Protein AF-A0AAN9YVM0-F1 (afdb_monomer_lite)

Organism: NCBI:txid2509291

Structure (mmCIF, N/CA/C/O backbone):
data_AF-A0AAN9YVM0-F1
#
_entry.id   AF-A0AAN9YVM0-F1
#
loop_
_atom_site.group_PDB
_atom_site.id
_atom_site.type_symbol
_atom_site.label_atom_id
_atom_site.label_alt_id
_atom_site.label_comp_id
_atom_site.label_asym_id
_atom_site.label_entity_id
_atom_site.label_seq_id
_atom_site.pdbx_PDB_ins_code
_atom_site.Cartn_x
_atom_site.Cartn_y
_atom_site.Cartn_z
_atom_site.occupancy
_atom_site.B_iso_or_equiv
_atom_site.auth_seq_id
_atom_site.auth_comp_id
_atom_site.auth_asym_id
_atom_site.auth_atom_id
_atom_site.pdbx_PDB_model_num
ATOM 1 N N . MET A 1 1 ? 22.898 -47.853 -49.678 1.00 36.72 1 MET A N 1
ATOM 2 C CA . MET A 1 1 ? 24.335 -47.600 -49.460 1.00 36.72 1 MET A CA 1
ATOM 3 C C . MET A 1 1 ? 24.534 -46.088 -49.463 1.00 36.72 1 MET A C 1
ATOM 5 O O . MET A 1 1 ? 24.379 -45.533 -50.532 1.00 36.72 1 MET A O 1
ATOM 9 N N . MET A 1 2 ? 24.777 -45.484 -48.281 1.00 37.97 2 MET A N 1
ATOM 10 C CA . MET A 1 2 ? 25.381 -44.149 -48.024 1.00 37.97 2 MET A CA 1
ATOM 11 C C . MET A 1 2 ? 24.765 -42.920 -48.726 1.00 37.97 2 MET A C 1
ATOM 13 O O . MET A 1 2 ? 24.431 -42.949 -49.891 1.00 37.97 2 MET A O 1
ATOM 17 N N . SER A 1 3 ? 24.670 -41.719 -48.183 1.00 41.72 3 SER A N 1
ATOM 18 C CA . SER A 1 3 ? 24.894 -41.049 -46.903 1.00 41.72 3 SER A CA 1
ATOM 19 C C . SER A 1 3 ? 24.509 -39.594 -47.222 1.00 41.72 3 SER A C 1
ATOM 21 O O . SER A 1 3 ? 24.725 -39.173 -48.356 1.00 41.72 3 SER A O 1
ATOM 23 N N . LEU A 1 4 ? 23.977 -38.827 -46.268 1.00 52.69 4 LEU A N 1
ATOM 24 C CA . LEU A 1 4 ? 24.430 -37.456 -45.961 1.00 52.69 4 LEU A CA 1
ATOM 25 C C . LEU A 1 4 ? 23.426 -36.778 -45.028 1.00 52.69 4 LEU A C 1
ATOM 27 O O . LEU A 1 4 ? 22.602 -35.947 -45.402 1.00 52.69 4 LEU A O 1
ATOM 31 N N . ILE A 1 5 ? 23.567 -37.139 -43.757 1.00 51.41 5 ILE A N 1
ATOM 32 C CA . ILE A 1 5 ? 23.136 -36.337 -42.620 1.00 51.41 5 ILE A CA 1
ATOM 33 C C . ILE A 1 5 ? 23.956 -35.041 -42.676 1.00 51.41 5 ILE A C 1
ATOM 35 O O . ILE A 1 5 ? 25.161 -35.050 -42.419 1.00 51.41 5 ILE A O 1
ATOM 39 N N . LYS A 1 6 ? 23.325 -33.919 -43.033 1.00 48.19 6 LYS A N 1
ATOM 40 C CA . LYS A 1 6 ? 23.926 -32.589 -42.869 1.00 48.19 6 LYS A CA 1
ATOM 41 C C . LYS A 1 6 ? 23.946 -32.250 -41.379 1.00 48.19 6 LYS A C 1
ATOM 43 O O . LYS A 1 6 ? 23.004 -31.680 -40.839 1.00 48.19 6 LYS A O 1
ATOM 48 N N . THR A 1 7 ? 25.032 -32.611 -40.707 1.00 50.06 7 THR A N 1
ATOM 49 C CA . THR A 1 7 ? 25.370 -32.099 -39.379 1.00 50.06 7 THR A CA 1
ATOM 50 C C . THR A 1 7 ? 25.733 -30.618 -39.499 1.00 50.06 7 THR A C 1
ATOM 52 O O . THR A 1 7 ? 26.830 -30.248 -39.914 1.00 50.06 7 THR A O 1
ATOM 55 N N . CYS A 1 8 ? 24.791 -29.743 -39.143 1.00 44.59 8 CYS A N 1
ATOM 56 C CA . CYS A 1 8 ? 25.063 -28.321 -38.983 1.00 44.59 8 CYS A CA 1
ATOM 57 C C . CYS A 1 8 ? 25.894 -28.133 -37.704 1.00 44.59 8 CYS A C 1
ATOM 59 O O . CYS A 1 8 ? 25.405 -28.244 -36.580 1.00 44.59 8 CYS A O 1
ATOM 61 N N . LYS A 1 9 ? 27.198 -27.935 -37.885 1.00 52.88 9 LYS A N 1
ATOM 62 C CA . LYS A 1 9 ? 28.197 -27.770 -36.829 1.00 52.88 9 LYS A CA 1
ATOM 63 C C . LYS A 1 9 ? 28.058 -26.374 -36.210 1.00 52.88 9 LYS A C 1
ATOM 65 O O . LYS A 1 9 ? 28.784 -25.457 -36.583 1.00 52.88 9 LYS A O 1
ATOM 70 N N . ASN A 1 10 ? 27.141 -26.218 -35.255 1.00 51.41 10 ASN A N 1
ATOM 71 C CA . ASN A 1 10 ? 27.064 -25.038 -34.389 1.00 51.41 10 ASN A CA 1
ATOM 72 C C . ASN A 1 10 ? 28.287 -25.009 -33.462 1.00 51.41 10 ASN A C 1
ATOM 74 O O . ASN A 1 10 ? 28.287 -25.546 -32.356 1.00 51.41 10 ASN A O 1
ATOM 78 N N . ARG A 1 11 ? 29.377 -24.408 -33.941 1.00 50.56 11 ARG A N 1
ATOM 79 C CA . ARG A 1 11 ? 30.579 -24.161 -33.148 1.00 50.56 11 ARG A CA 1
ATOM 80 C C . ARG A 1 11 ? 30.423 -22.814 -32.440 1.00 50.56 11 ARG A C 1
ATOM 82 O O . ARG A 1 11 ? 30.867 -21.788 -32.947 1.00 50.56 11 ARG A O 1
ATOM 89 N N . VAL A 1 12 ? 29.818 -22.829 -31.254 1.00 49.62 12 VAL A N 1
ATOM 90 C CA . VAL A 1 12 ? 29.911 -21.712 -30.306 1.00 49.62 12 VAL A CA 1
ATOM 91 C C . VAL A 1 12 ? 31.344 -21.692 -29.776 1.00 49.62 12 VAL A C 1
ATOM 93 O O . VAL A 1 12 ? 31.700 -22.415 -28.851 1.00 49.62 12 VAL A O 1
ATOM 96 N N . ILE A 1 13 ? 32.208 -20.905 -30.416 1.00 51.72 13 ILE A N 1
ATOM 97 C CA . ILE A 1 13 ? 33.523 -20.581 -29.861 1.00 51.72 13 ILE A CA 1
ATOM 98 C C . ILE A 1 13 ? 33.275 -19.546 -28.762 1.00 51.72 13 ILE A C 1
ATOM 100 O O . ILE A 1 13 ? 33.225 -18.346 -29.034 1.00 51.72 13 ILE A O 1
ATOM 104 N N . MET A 1 14 ? 33.101 -20.008 -27.521 1.00 48.56 14 MET A N 1
ATOM 105 C CA . MET A 1 14 ? 33.240 -19.141 -26.353 1.00 48.56 14 MET A CA 1
ATOM 106 C C . MET A 1 14 ? 34.668 -18.587 -26.356 1.00 48.56 14 MET A C 1
ATOM 108 O O . MET A 1 14 ? 35.638 -19.319 -26.166 1.00 48.56 14 MET A O 1
ATOM 112 N N . LYS A 1 15 ? 34.812 -17.289 -26.633 1.00 51.97 15 LYS A N 1
ATOM 113 C CA . LYS A 1 15 ? 36.088 -16.591 -26.464 1.00 51.97 15 LYS A CA 1
ATOM 114 C C . LYS A 1 15 ? 36.307 -16.370 -24.960 1.00 51.97 15 LYS A C 1
ATOM 116 O O . LYS A 1 15 ? 35.382 -15.906 -24.295 1.00 51.97 15 LYS A O 1
ATOM 121 N N . PRO A 1 16 ? 37.492 -16.685 -24.413 1.00 45.81 16 PRO A N 1
ATOM 122 C CA . PRO A 1 16 ? 37.743 -16.572 -22.982 1.00 45.81 16 PRO A CA 1
ATOM 123 C C . PRO A 1 16 ? 37.699 -15.108 -22.514 1.00 45.81 16 PRO A C 1
ATOM 125 O O . PRO A 1 16 ? 38.293 -14.217 -23.128 1.00 45.81 16 PRO A O 1
ATOM 128 N N . ILE A 1 17 ? 37.001 -14.899 -21.395 1.00 55.47 17 ILE A N 1
ATOM 129 C CA . ILE A 1 17 ? 36.680 -13.638 -20.697 1.00 55.47 17 ILE A CA 1
ATOM 130 C C . ILE A 1 17 ? 37.923 -13.042 -19.990 1.00 55.47 17 ILE A C 1
ATOM 132 O O . ILE A 1 17 ? 37.886 -12.646 -18.837 1.00 55.47 17 ILE A O 1
ATOM 136 N N . VAL A 1 18 ? 39.083 -12.994 -20.651 1.00 49.31 18 VAL A N 1
ATOM 137 C CA . VAL A 1 18 ? 40.337 -12.535 -20.000 1.00 49.31 18 VAL A CA 1
ATOM 138 C C . VAL A 1 18 ? 41.221 -11.635 -20.867 1.00 49.31 18 VAL A C 1
ATOM 140 O O . VAL A 1 18 ? 42.370 -11.366 -20.534 1.00 49.31 18 VAL A O 1
ATOM 143 N N . ARG A 1 19 ? 40.690 -11.087 -21.966 1.00 44.78 19 ARG A N 1
ATOM 144 C CA . ARG A 1 19 ? 41.396 -10.089 -22.800 1.00 44.78 19 ARG A CA 1
ATOM 145 C C . ARG A 1 19 ? 40.679 -8.739 -22.874 1.00 44.78 19 ARG A C 1
ATOM 147 O O . ARG A 1 19 ? 40.650 -8.112 -23.925 1.00 44.78 19 ARG A O 1
ATOM 154 N N . ILE A 1 20 ? 40.116 -8.282 -21.759 1.00 49.12 20 ILE A N 1
ATOM 155 C CA . ILE A 1 20 ? 39.569 -6.924 -21.624 1.00 49.12 20 ILE A CA 1
ATOM 156 C C . ILE A 1 20 ? 40.125 -6.330 -20.331 1.00 49.12 20 ILE A C 1
ATOM 158 O O . ILE A 1 20 ? 39.422 -6.252 -19.339 1.00 49.12 20 ILE A O 1
ATOM 162 N N . LEU A 1 21 ? 41.420 -6.004 -20.304 1.00 46.31 21 LEU A N 1
ATOM 163 C CA . LEU A 1 21 ? 42.017 -5.170 -19.244 1.00 46.31 21 LEU A CA 1
ATOM 164 C C . LEU A 1 21 ? 43.382 -4.588 -19.657 1.00 46.31 21 LEU A C 1
ATOM 166 O O . LEU A 1 21 ? 44.292 -4.433 -18.847 1.00 46.31 21 LEU A O 1
ATOM 170 N N . ARG A 1 22 ? 43.575 -4.285 -20.949 1.00 49.16 22 ARG A N 1
ATOM 171 C CA . ARG A 1 22 ? 44.795 -3.605 -21.414 1.00 49.16 22 ARG A CA 1
ATOM 172 C C . ARG A 1 22 ? 44.554 -2.877 -22.737 1.00 49.16 22 ARG A C 1
ATOM 174 O O . ARG A 1 22 ? 44.747 -3.483 -23.786 1.00 49.16 22 ARG A O 1
ATOM 181 N N . LYS A 1 23 ? 44.108 -1.616 -22.643 1.00 43.03 23 LYS A N 1
ATOM 182 C CA . LYS A 1 23 ? 43.991 -0.531 -23.657 1.00 43.03 23 LYS A CA 1
ATOM 183 C C . LYS A 1 23 ? 42.681 0.217 -23.354 1.00 43.03 23 LYS A C 1
ATOM 185 O O . LYS A 1 23 ? 41.637 -0.408 -23.391 1.00 43.03 23 LYS A O 1
ATOM 190 N N . GLU A 1 24 ? 42.617 1.493 -23.004 1.00 48.94 24 GLU A N 1
ATOM 191 C CA . GLU A 1 24 ? 43.584 2.580 -23.063 1.00 48.94 24 GLU A CA 1
ATOM 192 C C . GLU A 1 24 ? 43.346 3.531 -21.880 1.00 48.94 24 GLU A C 1
ATOM 194 O O . GLU A 1 24 ? 42.307 4.177 -21.808 1.00 48.94 24 GLU A O 1
ATOM 199 N N . PHE A 1 25 ? 44.326 3.670 -20.986 1.00 44.41 25 PHE A N 1
ATOM 200 C CA . PHE A 1 25 ? 44.511 4.924 -20.259 1.00 44.41 25 PHE A CA 1
ATOM 201 C C . PHE A 1 25 ? 45.607 5.673 -21.017 1.00 44.41 25 PHE A C 1
ATOM 203 O O . PHE A 1 25 ? 46.791 5.595 -20.702 1.00 44.41 25 PHE A O 1
ATOM 210 N N . ARG A 1 26 ? 45.221 6.266 -22.150 1.00 43.97 26 ARG A N 1
ATOM 211 C CA . ARG A 1 26 ? 46.084 7.178 -22.896 1.00 43.97 26 ARG A CA 1
ATOM 212 C C . ARG A 1 26 ? 45.919 8.540 -22.240 1.00 43.97 26 ARG A C 1
ATOM 214 O O . ARG A 1 26 ? 44.979 9.268 -22.554 1.00 43.97 26 ARG A O 1
ATOM 221 N N . GLU A 1 27 ? 46.804 8.853 -21.300 1.00 47.66 27 GLU A N 1
ATOM 222 C CA . GLU A 1 27 ? 46.960 10.219 -20.811 1.00 47.66 27 GLU A CA 1
ATOM 223 C C . GLU A 1 27 ? 47.260 11.120 -22.011 1.00 47.66 27 GLU A C 1
ATOM 225 O O . GLU A 1 27 ? 48.299 11.014 -22.667 1.00 47.66 27 GLU A O 1
ATOM 230 N N . HIS A 1 28 ? 46.314 11.999 -22.334 1.00 45.56 28 HIS A N 1
ATOM 231 C CA . HIS A 1 28 ? 46.599 13.141 -23.183 1.00 45.56 28 HIS A CA 1
ATOM 232 C C . HIS A 1 28 ? 47.471 14.091 -22.359 1.00 45.56 28 HIS A C 1
ATOM 234 O O . HIS A 1 28 ? 46.967 14.961 -21.655 1.00 45.56 28 HIS A O 1
ATOM 240 N N . SER A 1 29 ? 48.787 13.904 -22.452 1.00 45.06 29 SER A N 1
ATOM 241 C CA . SER A 1 29 ? 49.761 14.945 -22.138 1.00 45.06 29 SER A CA 1
ATOM 242 C C . SER A 1 29 ? 49.505 16.119 -23.087 1.00 45.06 29 SER A C 1
ATOM 244 O O . SER A 1 29 ? 49.927 16.133 -24.245 1.00 45.06 29 SER A O 1
ATOM 246 N N . GLY A 1 30 ? 48.683 17.060 -22.629 1.00 40.22 30 GLY A N 1
ATOM 247 C CA . GLY A 1 30 ? 48.416 18.331 -23.282 1.00 40.22 30 GLY A CA 1
ATOM 248 C C . GLY A 1 30 ? 49.191 19.417 -22.556 1.00 40.22 30 GLY A C 1
ATOM 249 O O . GLY A 1 30 ? 48.799 19.805 -21.466 1.00 40.22 30 GLY A O 1
ATOM 250 N N . LYS A 1 31 ? 50.303 19.845 -23.165 1.00 38.59 31 LYS A N 1
ATOM 251 C CA . LYS A 1 31 ? 51.088 21.067 -22.905 1.00 38.59 31 LYS A CA 1
ATOM 252 C C . LYS A 1 31 ? 50.906 21.709 -21.522 1.00 38.59 31 LYS A C 1
ATOM 254 O O . LYS A 1 31 ? 49.996 22.501 -21.296 1.00 38.59 31 LYS A O 1
ATOM 259 N N . ALA A 1 32 ? 51.901 21.501 -20.664 1.00 51.22 32 ALA A N 1
ATOM 260 C CA . ALA A 1 32 ? 52.242 22.472 -19.637 1.00 51.22 32 ALA A CA 1
ATOM 261 C C . ALA A 1 32 ? 52.694 23.780 -20.312 1.00 51.22 32 ALA A C 1
ATOM 263 O O . ALA A 1 32 ? 53.832 23.873 -20.761 1.00 51.22 32 ALA A O 1
ATOM 264 N N . SER A 1 33 ? 51.814 24.780 -20.410 1.00 48.25 33 SER A N 1
ATOM 265 C CA . SER A 1 33 ? 52.232 26.185 -20.498 1.00 48.25 33 SER A CA 1
ATOM 266 C C . SER A 1 33 ? 51.065 27.156 -20.326 1.00 48.25 33 SER A C 1
ATOM 268 O O . SER A 1 33 ? 50.073 27.074 -21.047 1.00 48.25 33 SER A O 1
ATOM 270 N N . SER A 1 34 ? 51.311 28.149 -19.471 1.00 47.34 34 SER A N 1
ATOM 271 C CA . SER A 1 34 ? 50.556 29.371 -19.165 1.00 47.34 34 SER A CA 1
ATOM 272 C C . SER A 1 34 ? 49.578 29.283 -17.987 1.00 47.34 34 SER A C 1
ATOM 274 O O . SER A 1 34 ? 48.574 28.581 -18.011 1.00 47.34 34 SER A O 1
ATOM 276 N N . HIS A 1 35 ? 49.914 30.033 -16.930 1.00 53.41 35 HIS A N 1
ATOM 277 C CA . HIS A 1 35 ? 48.954 30.523 -15.945 1.00 53.41 35 HIS A CA 1
ATOM 278 C C . HIS A 1 35 ? 47.708 31.053 -16.676 1.00 53.41 35 HIS A C 1
ATOM 280 O O . HIS A 1 35 ? 47.877 31.776 -17.664 1.00 53.41 35 HIS A O 1
ATOM 286 N N . PRO A 1 36 ? 46.483 30.747 -16.213 1.00 59.31 36 PRO A N 1
ATOM 287 C CA . PRO A 1 36 ? 45.296 31.359 -16.787 1.00 59.31 36 PRO A CA 1
ATOM 288 C C . PRO A 1 36 ? 45.426 32.876 -16.629 1.00 59.31 36 PRO A C 1
ATOM 290 O O . PRO A 1 36 ? 45.629 33.374 -15.521 1.00 59.31 36 PRO A O 1
ATOM 293 N N . ARG A 1 37 ? 45.348 33.622 -17.735 1.00 61.66 37 ARG A N 1
ATOM 294 C CA . ARG A 1 37 ? 45.139 35.067 -17.656 1.00 61.66 37 ARG A CA 1
ATOM 295 C C . ARG A 1 37 ? 43.761 35.266 -17.032 1.00 61.66 37 ARG A C 1
ATOM 297 O O . ARG A 1 37 ? 42.757 34.994 -17.675 1.00 61.66 37 ARG A O 1
ATOM 304 N N . ILE A 1 38 ? 43.741 35.680 -15.765 1.00 67.75 38 ILE A N 1
ATOM 305 C CA . ILE A 1 38 ? 42.536 35.854 -14.930 1.00 67.75 38 ILE A CA 1
ATOM 306 C C . ILE A 1 38 ? 41.575 36.904 -15.535 1.00 67.75 38 ILE A C 1
ATOM 308 O O . ILE A 1 38 ? 40.416 36.982 -15.148 1.00 67.75 38 ILE A O 1
ATOM 312 N N . GLU A 1 39 ? 42.035 37.684 -16.517 1.00 73.06 39 GLU A N 1
ATOM 313 C CA . GLU A 1 39 ? 41.286 38.795 -17.111 1.00 73.06 39 GLU A CA 1
ATOM 314 C C . GLU A 1 39 ? 40.350 38.412 -18.269 1.00 73.06 39 GLU A C 1
ATOM 316 O O . GLU A 1 39 ? 39.541 39.237 -18.686 1.00 73.06 39 GLU A O 1
ATOM 321 N N . GLU A 1 40 ? 40.396 37.174 -18.771 1.00 77.94 40 GLU A N 1
ATOM 322 C CA . GLU A 1 40 ? 39.470 36.710 -19.813 1.00 77.94 40 GLU A CA 1
ATOM 323 C C . GLU A 1 40 ? 38.485 35.663 -19.264 1.00 77.94 40 GLU A C 1
ATOM 325 O O . GLU A 1 40 ? 38.883 34.763 -18.516 1.00 77.94 40 GLU A O 1
ATOM 330 N N . PRO A 1 41 ? 37.190 35.731 -19.633 1.00 81.69 41 PRO A N 1
ATOM 331 C CA . PRO A 1 41 ? 36.208 34.748 -19.197 1.00 81.69 41 PRO A CA 1
ATOM 332 C C . PRO A 1 41 ? 36.572 33.350 -19.710 1.00 81.69 41 PRO A C 1
ATOM 334 O O . PRO A 1 41 ? 36.845 33.140 -20.894 1.00 81.69 41 PRO A O 1
ATOM 337 N N . ILE A 1 42 ? 36.541 32.375 -18.800 1.00 73.56 42 ILE A N 1
ATOM 338 C CA . ILE A 1 42 ? 36.860 30.976 -19.090 1.00 73.56 42 ILE A CA 1
ATOM 339 C C . ILE A 1 42 ? 35.885 30.440 -20.151 1.00 73.56 42 ILE A C 1
ATOM 341 O O . ILE A 1 42 ? 34.666 30.451 -19.972 1.00 73.56 42 ILE A O 1
ATOM 345 N N . LYS A 1 43 ? 36.421 29.943 -21.271 1.00 75.44 43 LYS A N 1
ATOM 346 C CA . LYS A 1 43 ? 35.630 29.387 -22.377 1.00 75.44 43 LYS A CA 1
ATOM 347 C C . LYS A 1 43 ? 35.226 27.941 -22.079 1.00 75.44 43 LYS A C 1
ATOM 349 O O . LYS A 1 43 ? 35.962 27.000 -22.357 1.00 75.44 43 LYS A O 1
ATOM 354 N N . PHE A 1 44 ? 34.026 27.746 -21.536 1.00 72.19 44 PHE A N 1
ATOM 355 C CA . PHE A 1 44 ? 33.506 26.413 -21.182 1.00 72.19 44 PHE A CA 1
ATOM 356 C C . PHE A 1 44 ? 32.984 25.588 -22.380 1.00 72.19 44 PHE A C 1
ATOM 358 O O . PHE A 1 44 ? 32.830 24.367 -22.275 1.00 72.19 44 PHE A O 1
ATOM 365 N N . ALA A 1 45 ? 32.745 26.229 -23.531 1.00 74.19 45 ALA A N 1
ATOM 366 C CA . ALA A 1 45 ? 32.183 25.602 -24.734 1.00 74.19 45 ALA A CA 1
ATOM 367 C C . ALA A 1 45 ? 33.179 24.725 -25.521 1.00 74.19 45 ALA A C 1
ATOM 369 O O . ALA A 1 45 ? 32.768 23.927 -26.356 1.00 74.19 45 ALA A O 1
ATOM 370 N N . GLU A 1 46 ? 34.481 24.837 -25.253 1.00 80.69 46 GLU A N 1
ATOM 371 C CA . GLU A 1 46 ? 35.520 24.078 -25.971 1.00 80.69 46 GLU A CA 1
ATOM 372 C C . GLU A 1 46 ? 35.771 22.685 -25.366 1.00 80.69 46 GLU A C 1
ATOM 374 O O . GLU A 1 46 ? 36.521 21.873 -25.911 1.00 80.69 46 GLU A O 1
ATOM 379 N N . SER A 1 47 ? 35.145 22.376 -24.227 1.00 83.12 47 SER A N 1
ATOM 380 C CA . SER A 1 47 ? 35.313 21.080 -23.574 1.00 83.12 47 SER A CA 1
ATOM 381 C C . SER A 1 47 ? 34.650 19.954 -24.376 1.00 83.12 47 SER A C 1
ATOM 383 O O . SER A 1 47 ? 33.558 20.112 -24.922 1.00 83.12 47 SER A O 1
ATOM 385 N N . ARG A 1 48 ? 35.250 18.751 -24.375 1.00 76.38 48 ARG A N 1
ATOM 386 C CA . ARG A 1 48 ? 34.627 17.554 -24.986 1.00 76.38 48 ARG A CA 1
ATOM 387 C C . ARG A 1 48 ? 33.265 17.208 -24.369 1.00 76.38 48 ARG A C 1
ATOM 389 O O . ARG A 1 48 ? 32.466 16.518 -24.995 1.00 76.38 48 ARG A O 1
ATOM 396 N N . ALA A 1 49 ? 33.004 17.684 -23.151 1.00 75.50 49 ALA A N 1
ATOM 397 C CA . ALA A 1 49 ? 31.718 17.550 -22.482 1.00 75.50 49 ALA A CA 1
ATOM 398 C C . ALA A 1 49 ? 30.615 18.383 -23.160 1.00 75.50 49 ALA A C 1
ATOM 400 O O . ALA A 1 49 ? 29.458 17.975 -23.134 1.00 75.50 49 ALA A O 1
ATOM 401 N N . SER A 1 50 ? 30.956 19.493 -23.829 1.00 78.38 50 SER A N 1
ATOM 402 C CA . SER A 1 50 ? 29.990 20.326 -24.560 1.00 78.38 50 SER A CA 1
ATOM 403 C C . SER A 1 50 ? 29.342 19.586 -25.740 1.00 78.38 50 SER A C 1
ATOM 405 O O . SER A 1 50 ? 28.175 19.811 -26.051 1.00 78.38 50 SER A O 1
ATOM 407 N N . THR A 1 51 ? 30.048 18.634 -26.358 1.00 80.75 51 THR A N 1
ATOM 408 C CA . THR A 1 51 ? 29.509 17.801 -27.449 1.00 80.75 51 THR A CA 1
ATOM 409 C C . THR A 1 51 ? 28.501 16.746 -26.960 1.00 80.75 51 THR A C 1
ATOM 411 O O . THR A 1 51 ? 27.785 16.145 -27.769 1.00 80.75 51 THR A O 1
ATOM 414 N N . TRP A 1 52 ? 28.409 16.497 -25.648 1.00 80.62 52 TRP A N 1
ATOM 415 C CA . TRP A 1 52 ? 27.501 15.496 -25.093 1.00 80.62 52 TRP A CA 1
ATOM 416 C C . TRP A 1 52 ? 26.049 15.988 -25.111 1.00 80.62 52 TRP A C 1
ATOM 418 O O . TRP A 1 52 ? 25.648 16.864 -24.346 1.00 80.62 52 TRP A O 1
ATOM 428 N N . LYS A 1 53 ? 25.220 15.398 -25.978 1.00 82.62 53 LYS A N 1
ATOM 429 C CA . LYS A 1 53 ? 23.788 15.723 -26.031 1.00 82.62 53 LYS A CA 1
ATOM 430 C C . LYS A 1 53 ? 23.091 15.222 -24.766 1.00 82.62 53 LYS A C 1
ATOM 432 O O . LYS A 1 53 ? 23.210 14.050 -24.417 1.00 82.62 53 LYS A O 1
ATOM 437 N N . ALA A 1 54 ? 22.245 16.062 -24.166 1.00 81.56 54 ALA A N 1
ATOM 438 C CA . ALA A 1 54 ? 21.441 15.715 -22.986 1.00 81.56 54 ALA A CA 1
ATOM 439 C C . ALA A 1 54 ? 20.610 14.422 -23.157 1.00 81.56 54 ALA A C 1
ATOM 441 O O . ALA A 1 54 ? 20.369 13.696 -22.192 1.00 81.56 54 ALA A O 1
ATOM 442 N N . LYS A 1 55 ? 20.222 14.094 -24.400 1.00 81.88 55 LYS A N 1
ATOM 443 C CA . LYS A 1 55 ? 19.545 12.838 -24.760 1.00 81.88 55 LYS A CA 1
ATOM 444 C C . LYS A 1 55 ? 20.326 11.599 -24.295 1.00 81.88 55 LYS A C 1
ATOM 446 O O . LYS A 1 55 ? 19.716 10.670 -23.774 1.00 81.88 55 LYS A O 1
ATOM 451 N N . TYR A 1 56 ? 21.652 11.597 -24.435 1.00 79.75 56 TYR A N 1
ATOM 452 C CA . TYR A 1 56 ? 22.490 10.440 -24.106 1.00 79.75 56 TYR A CA 1
ATOM 453 C C . TYR A 1 56 ? 22.629 10.209 -22.599 1.00 79.75 56 TYR A C 1
ATOM 455 O O . TYR A 1 56 ? 22.816 9.074 -22.178 1.00 79.75 56 TYR A O 1
ATOM 463 N N . THR A 1 57 ? 22.471 11.245 -21.771 1.00 79.38 57 THR A N 1
ATOM 464 C CA . THR A 1 57 ? 22.416 11.083 -20.307 1.00 79.38 57 THR A CA 1
ATOM 465 C C . THR A 1 57 ? 21.121 10.408 -19.868 1.00 79.38 57 THR A C 1
ATOM 467 O O . THR A 1 57 ? 21.131 9.581 -18.965 1.00 79.38 57 THR A O 1
ATOM 470 N N . ARG A 1 58 ? 19.995 10.759 -20.501 1.00 74.25 58 ARG A N 1
ATOM 471 C CA . ARG A 1 58 ? 18.669 10.255 -20.108 1.00 74.25 58 ARG A CA 1
ATOM 472 C C . ARG A 1 58 ? 18.383 8.846 -20.620 1.00 74.25 58 ARG A C 1
ATOM 474 O O . ARG A 1 58 ? 17.683 8.097 -19.957 1.00 74.25 58 ARG A O 1
ATOM 481 N N . ILE A 1 59 ? 18.863 8.528 -21.820 1.00 74.75 59 ILE A N 1
ATOM 482 C CA . ILE A 1 59 ? 18.484 7.316 -22.562 1.00 74.75 59 ILE A CA 1
ATOM 483 C C . ILE A 1 59 ? 19.674 6.340 -22.703 1.00 74.75 59 ILE A C 1
ATOM 485 O O . ILE A 1 59 ? 19.486 5.170 -23.021 1.00 74.75 59 ILE A O 1
ATOM 489 N N . GLY A 1 60 ? 20.900 6.792 -22.422 1.00 71.69 60 GLY A N 1
ATOM 490 C CA . GLY A 1 60 ? 22.127 6.056 -22.722 1.00 71.69 60 GLY A CA 1
ATOM 491 C C . GLY A 1 60 ? 22.612 6.284 -24.158 1.00 71.69 60 GLY A C 1
ATOM 492 O O . GLY A 1 60 ? 22.018 7.035 -24.939 1.00 71.69 60 GLY A O 1
ATOM 493 N N . THR A 1 61 ? 23.733 5.655 -24.513 1.00 65.25 61 THR A N 1
ATOM 494 C CA . THR A 1 61 ? 24.239 5.621 -25.894 1.00 65.25 61 THR A CA 1
ATOM 495 C C . THR A 1 61 ? 23.256 4.872 -26.795 1.00 65.25 61 THR A C 1
ATOM 497 O O . THR A 1 61 ? 22.509 4.025 -26.319 1.00 65.25 61 THR A O 1
ATOM 500 N N . GLU A 1 62 ? 23.251 5.131 -28.105 1.00 61.44 62 GLU A N 1
ATOM 501 C CA . GLU A 1 62 ? 22.291 4.495 -29.034 1.00 61.44 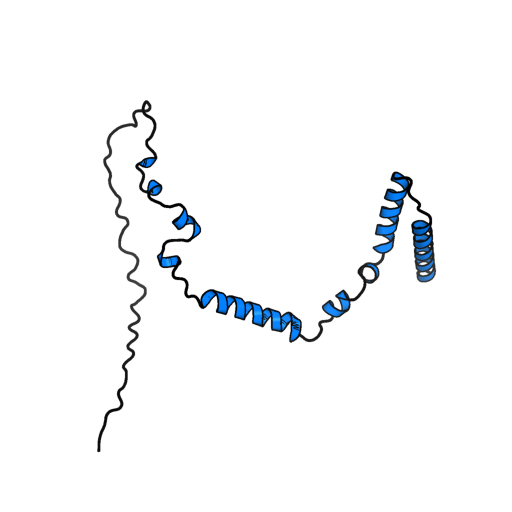62 GLU A CA 1
ATOM 502 C C . GLU A 1 62 ? 22.339 2.953 -29.024 1.00 61.44 62 GLU A C 1
ATOM 504 O O . GLU A 1 62 ? 21.348 2.299 -29.327 1.00 61.44 62 GLU A O 1
ATOM 509 N N . SER A 1 63 ? 23.445 2.362 -28.565 1.00 58.72 63 SER A N 1
ATOM 510 C CA . SER A 1 63 ? 23.566 0.924 -28.295 1.00 58.72 63 SER A CA 1
ATOM 511 C C . SER A 1 63 ? 22.675 0.409 -27.152 1.00 58.72 63 SER A C 1
ATOM 513 O O . SER A 1 63 ? 22.302 -0.760 -27.167 1.00 58.72 63 SER A O 1
ATOM 515 N N . VAL A 1 64 ? 22.309 1.257 -26.184 1.00 57.84 64 VAL A N 1
ATOM 516 C CA . VAL A 1 64 ? 21.387 0.951 -25.071 1.00 57.84 64 VAL A CA 1
ATOM 517 C C . VAL A 1 64 ? 19.922 1.134 -25.495 1.00 57.84 64 VAL A C 1
ATOM 519 O O . VAL A 1 64 ? 19.031 0.513 -24.924 1.00 57.84 64 VAL A O 1
ATOM 522 N N . VAL A 1 65 ? 19.663 1.909 -26.557 1.00 59.00 65 VAL A N 1
ATOM 523 C CA . VAL A 1 65 ? 18.321 2.070 -27.155 1.00 59.00 65 VAL A CA 1
ATOM 524 C C . VAL A 1 65 ? 17.860 0.802 -27.878 1.00 59.00 65 VAL A C 1
ATOM 526 O O . VAL A 1 65 ? 16.665 0.601 -28.070 1.00 59.00 65 VAL A O 1
ATOM 529 N N . SER A 1 66 ? 18.782 -0.098 -28.228 1.00 69.06 66 SER A N 1
ATOM 530 C CA . SER A 1 66 ? 18.471 -1.388 -28.850 1.00 69.06 66 SER A CA 1
ATOM 531 C C . SER A 1 66 ? 18.053 -2.455 -27.825 1.00 69.06 66 SER A C 1
ATOM 533 O O . SER A 1 66 ? 18.465 -3.614 -27.925 1.00 69.06 66 SER A O 1
ATOM 535 N N . ALA A 1 67 ? 17.249 -2.087 -26.826 1.00 72.56 67 ALA A N 1
ATOM 536 C CA . ALA A 1 67 ? 16.605 -3.081 -25.980 1.00 72.56 67 ALA A CA 1
ATOM 537 C C . ALA A 1 67 ? 15.656 -3.932 -26.849 1.00 72.56 67 ALA A C 1
ATOM 539 O O . ALA A 1 67 ? 14.875 -3.377 -27.629 1.00 72.56 67 ALA A O 1
ATOM 540 N N . PRO A 1 68 ? 15.717 -5.271 -26.772 1.00 82.25 68 PRO A N 1
ATOM 541 C CA . PRO A 1 68 ? 14.808 -6.114 -27.528 1.00 82.25 68 PRO A CA 1
ATOM 542 C C . PRO A 1 68 ? 13.358 -5.865 -27.100 1.00 82.25 68 PRO A C 1
ATOM 544 O O . PRO A 1 68 ? 13.042 -5.803 -25.914 1.00 82.25 68 PRO A O 1
ATOM 547 N N . TRP A 1 69 ? 12.454 -5.783 -28.076 1.00 84.56 69 TRP A N 1
ATOM 548 C CA . TRP A 1 69 ? 11.035 -5.464 -27.868 1.00 84.56 69 TRP A CA 1
ATOM 549 C C . TRP A 1 69 ? 10.295 -6.445 -26.938 1.00 84.56 69 TRP A C 1
ATOM 551 O O . TRP A 1 69 ? 9.291 -6.082 -26.330 1.00 84.56 69 TRP A O 1
ATOM 561 N N . TYR A 1 70 ? 10.806 -7.671 -26.774 1.00 87.88 70 TYR A N 1
ATOM 562 C CA . TYR A 1 70 ? 10.238 -8.674 -25.868 1.00 87.88 70 TYR A CA 1
ATOM 563 C C . TYR A 1 70 ? 10.602 -8.451 -24.393 1.00 87.88 70 TYR A C 1
ATOM 565 O O . TYR A 1 70 ? 9.975 -9.051 -23.524 1.00 87.88 70 TYR A O 1
ATOM 573 N N . GLN A 1 71 ? 11.585 -7.598 -24.080 1.00 87.88 71 GLN A N 1
ATOM 574 C CA . GLN A 1 71 ? 12.039 -7.382 -22.704 1.00 87.88 71 GLN A CA 1
ATOM 575 C C . GLN A 1 71 ? 10.903 -6.884 -21.800 1.00 87.88 71 GLN A C 1
ATOM 577 O O . GLN A 1 71 ? 10.712 -7.418 -20.711 1.00 87.88 71 GLN A O 1
ATOM 582 N N . GLY A 1 72 ? 10.119 -5.906 -22.266 1.00 91.88 72 GLY A N 1
ATOM 583 C CA . GLY A 1 72 ? 8.974 -5.393 -21.510 1.00 91.88 72 GLY A CA 1
ATOM 584 C C . GLY A 1 72 ? 7.889 -6.451 -21.321 1.00 91.88 72 GLY A C 1
ATOM 585 O O . GLY A 1 72 ? 7.407 -6.644 -20.213 1.00 91.88 72 GLY A O 1
ATOM 586 N N . ILE A 1 73 ? 7.574 -7.199 -22.380 1.00 94.25 73 ILE A N 1
ATOM 587 C CA . ILE A 1 73 ? 6.528 -8.230 -22.359 1.00 94.25 73 ILE A CA 1
ATOM 588 C C . ILE A 1 73 ? 6.880 -9.346 -21.373 1.00 94.25 73 ILE A C 1
ATOM 590 O O . ILE A 1 73 ? 6.023 -9.757 -20.601 1.00 94.25 73 ILE A O 1
ATOM 594 N N . VAL A 1 74 ? 8.132 -9.811 -21.350 1.00 95.44 74 VAL A N 1
ATOM 595 C CA . VAL A 1 74 ? 8.571 -10.880 -20.436 1.00 95.44 74 VAL A CA 1
ATOM 596 C C . VAL A 1 74 ? 8.503 -10.430 -18.975 1.00 95.44 74 VAL A C 1
ATOM 598 O O . VAL A 1 74 ? 8.057 -11.197 -18.125 1.00 95.44 74 VAL A O 1
ATOM 601 N N . VAL A 1 75 ? 8.900 -9.188 -18.680 1.00 95.06 75 VAL A N 1
ATOM 602 C CA . VAL A 1 75 ? 8.830 -8.631 -17.318 1.00 95.06 75 VAL A CA 1
ATOM 603 C C . VAL A 1 75 ? 7.381 -8.401 -16.890 1.00 95.06 75 VAL A C 1
ATOM 605 O O . VAL A 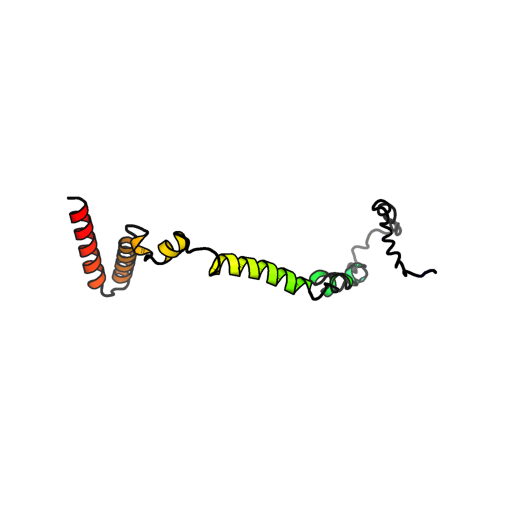1 75 ? 6.995 -8.767 -15.784 1.00 95.06 75 VAL A O 1
ATOM 608 N N . SER A 1 76 ? 6.549 -7.835 -17.763 1.00 96.12 76 SER A N 1
ATOM 609 C CA . SER A 1 76 ? 5.126 -7.652 -17.472 1.00 96.12 76 SER A CA 1
ATOM 610 C C . SER A 1 76 ? 4.410 -8.988 -17.299 1.00 96.12 76 SER A C 1
ATOM 612 O O . SER A 1 76 ? 3.560 -9.108 -16.424 1.00 96.12 76 SER A O 1
ATOM 614 N N . LEU A 1 77 ? 4.773 -10.004 -18.084 1.00 96.75 77 LEU A N 1
ATOM 615 C CA . LEU A 1 77 ? 4.205 -11.342 -17.969 1.00 96.75 77 LEU A CA 1
ATOM 616 C C . LEU A 1 77 ? 4.624 -12.018 -16.663 1.00 96.75 77 LEU A C 1
ATOM 618 O O . LEU A 1 77 ? 3.776 -12.617 -16.014 1.00 96.75 77 LEU A O 1
ATOM 622 N N . SER A 1 78 ? 5.887 -11.911 -16.241 1.00 96.38 78 SER A N 1
ATOM 623 C CA . SER A 1 78 ? 6.324 -12.526 -14.981 1.00 96.38 78 SER A CA 1
ATOM 624 C C . SER A 1 78 ? 5.630 -11.896 -13.774 1.00 96.38 78 SER A C 1
ATOM 626 O O . SER A 1 78 ? 5.091 -12.616 -12.935 1.00 96.38 78 SER A O 1
ATOM 628 N N . VAL A 1 79 ? 5.550 -10.563 -13.726 1.00 96.31 79 VAL A N 1
ATOM 629 C CA . VAL A 1 79 ? 4.801 -9.847 -12.682 1.00 96.31 79 VAL A CA 1
ATOM 630 C C . VAL A 1 79 ? 3.304 -10.152 -12.775 1.00 96.31 79 VAL A C 1
ATOM 632 O O . VAL A 1 79 ? 2.664 -10.366 -11.751 1.00 96.31 79 VAL A O 1
ATOM 635 N N . GLY A 1 80 ? 2.749 -10.233 -13.985 1.00 96.56 80 GLY A N 1
ATOM 636 C CA . GLY A 1 80 ? 1.344 -10.564 -14.219 1.00 96.56 80 GLY A CA 1
ATOM 637 C C . GLY A 1 80 ? 0.976 -11.974 -13.759 1.00 96.56 80 GLY A C 1
ATOM 638 O O . GLY A 1 80 ? -0.059 -12.151 -13.130 1.00 96.56 80 GLY A O 1
ATOM 639 N N . VAL A 1 81 ? 1.835 -12.968 -13.999 1.00 95.69 81 VAL A N 1
ATOM 640 C CA . VAL A 1 81 ? 1.646 -14.339 -13.499 1.00 95.69 81 VAL A CA 1
ATOM 641 C C . VAL A 1 81 ? 1.721 -14.373 -11.976 1.00 95.69 81 VAL A C 1
ATOM 643 O O . VAL A 1 81 ? 0.893 -15.034 -11.353 1.00 95.69 81 VAL A O 1
ATOM 646 N N . PHE A 1 82 ? 2.648 -13.632 -11.361 1.00 93.19 82 PHE A N 1
ATOM 647 C CA . PHE A 1 82 ? 2.671 -13.507 -9.903 1.00 93.19 82 PHE A CA 1
ATOM 648 C C . PHE A 1 82 ? 1.393 -12.851 -9.374 1.00 93.19 82 PHE A C 1
ATOM 650 O O . PHE A 1 82 ? 0.798 -13.375 -8.441 1.00 93.19 82 PHE A O 1
ATOM 657 N N . LEU A 1 83 ? 0.913 -11.771 -9.991 1.00 90.44 83 LEU A N 1
ATOM 658 C CA . LEU A 1 83 ? -0.341 -11.126 -9.593 1.00 90.44 83 LEU A CA 1
ATOM 659 C C . LEU A 1 83 ? -1.546 -12.054 -9.755 1.00 90.44 83 LEU A C 1
ATOM 661 O O . LEU A 1 83 ? -2.349 -12.158 -8.841 1.00 90.44 83 LEU A O 1
ATOM 665 N N . LEU A 1 84 ? -1.654 -12.775 -10.870 1.00 91.12 84 LEU A N 1
ATOM 666 C CA . LEU A 1 84 ? -2.716 -13.765 -11.064 1.00 91.12 84 LEU A CA 1
ATOM 667 C C . LEU A 1 84 ? -2.651 -14.875 -10.011 1.00 91.12 84 LEU A C 1
ATOM 669 O O . LEU A 1 84 ? -3.686 -15.297 -9.499 1.00 91.12 84 LEU A O 1
ATOM 673 N N . TYR A 1 85 ? -1.445 -15.318 -9.651 1.00 88.38 85 TYR A N 1
ATOM 674 C CA . TYR A 1 85 ? -1.259 -16.279 -8.573 1.00 88.38 85 TYR A CA 1
ATOM 675 C C . TYR A 1 85 ? -1.738 -15.727 -7.224 1.00 88.38 85 TYR A C 1
ATOM 677 O O . TYR A 1 85 ? -2.497 -16.397 -6.535 1.00 88.38 85 TYR A O 1
ATOM 685 N N . PHE A 1 86 ? -1.351 -14.499 -6.871 1.00 81.25 86 PHE A N 1
ATOM 686 C CA . PHE A 1 86 ? -1.721 -13.881 -5.595 1.00 81.25 86 PHE A CA 1
ATOM 687 C C . PHE A 1 86 ? -3.193 -13.469 -5.507 1.00 81.25 86 PHE A C 1
ATOM 689 O O . PHE A 1 86 ? -3.763 -13.559 -4.428 1.00 81.25 86 PHE A O 1
ATOM 696 N N . CYS A 1 87 ? -3.799 -13.021 -6.606 1.00 78.44 87 CYS A N 1
ATOM 697 C CA . CYS A 1 87 ? -5.164 -12.496 -6.605 1.00 78.44 87 CYS A CA 1
ATOM 698 C C . CYS A 1 87 ? -6.238 -13.553 -6.882 1.00 78.44 87 CYS A C 1
ATOM 700 O O . CYS A 1 87 ? -7.383 -13.330 -6.509 1.00 78.44 87 CYS A O 1
ATOM 702 N N . VAL A 1 88 ? -5.917 -14.639 -7.601 1.00 78.44 88 VAL A N 1
ATOM 703 C CA . VAL A 1 88 ? -6.934 -15.597 -8.082 1.00 78.44 88 VAL A CA 1
ATOM 704 C C . VAL A 1 88 ? -6.638 -17.035 -7.672 1.00 78.44 88 VAL A C 1
ATOM 706 O O . VAL A 1 88 ? -7.550 -17.743 -7.265 1.00 78.44 88 VAL A O 1
ATOM 709 N N . PHE A 1 89 ? -5.393 -17.500 -7.817 1.00 76.19 89 PHE A N 1
ATOM 710 C CA . PHE A 1 89 ? -5.066 -18.911 -7.554 1.00 76.19 89 PHE A CA 1
ATOM 711 C C . PHE A 1 89 ? -4.708 -19.211 -6.098 1.00 76.19 89 PHE A C 1
ATOM 713 O O . PHE A 1 89 ? -4.699 -20.378 -5.709 1.00 76.19 89 PHE A O 1
ATOM 720 N N . ARG A 1 90 ? -4.390 -18.193 -5.297 1.00 79.19 90 ARG A N 1
ATOM 721 C CA . ARG A 1 90 ? -4.227 -18.344 -3.855 1.00 79.19 90 ARG A CA 1
ATOM 722 C C . ARG A 1 90 ? -5.613 -18.567 -3.243 1.00 79.19 90 ARG A C 1
ATOM 724 O O . ARG A 1 90 ? -6.506 -17.758 -3.463 1.00 79.19 90 ARG A O 1
ATOM 731 N N . GLU A 1 91 ? -5.779 -19.668 -2.513 1.00 69.81 91 GLU A N 1
ATOM 732 C CA . GLU A 1 91 ? -6.962 -19.914 -1.676 1.00 69.81 91 GLU A CA 1
ATOM 733 C C . GLU A 1 91 ? -7.211 -18.709 -0.754 1.00 69.81 91 GLU A C 1
ATOM 735 O O . GLU A 1 91 ? -6.247 -18.064 -0.329 1.00 69.81 91 GLU A O 1
ATOM 740 N N . GLU A 1 92 ? -8.484 -18.396 -0.488 1.00 65.94 92 GLU A N 1
ATOM 741 C CA . GLU A 1 92 ? -8.901 -17.264 0.348 1.00 65.94 92 GLU A CA 1
ATOM 742 C C . GLU A 1 92 ? -8.106 -17.277 1.655 1.00 65.94 92 GLU A C 1
ATOM 744 O O . GLU A 1 92 ? -8.127 -18.245 2.416 1.00 65.94 92 GLU A O 1
ATOM 749 N N . ASN A 1 93 ? -7.296 -16.243 1.858 1.00 67.44 93 ASN A N 1
ATOM 750 C CA . ASN A 1 93 ? -6.419 -16.178 3.009 1.00 67.44 93 ASN A CA 1
ATOM 751 C C . ASN A 1 93 ? -7.209 -15.553 4.165 1.00 67.44 93 ASN A C 1
ATOM 753 O O . ASN A 1 93 ? -7.921 -14.583 3.936 1.00 67.44 93 ASN A O 1
ATOM 757 N N . ASP A 1 94 ? -7.022 -16.011 5.407 1.00 68.81 94 ASP A N 1
ATOM 758 C CA . ASP A 1 94 ? -7.713 -15.466 6.599 1.00 68.81 94 ASP A CA 1
ATOM 759 C C . ASP A 1 94 ? -7.646 -13.923 6.702 1.00 68.81 94 ASP A C 1
ATOM 761 O O . ASP A 1 94 ? -8.522 -13.275 7.268 1.00 68.81 94 ASP A O 1
ATOM 765 N N . ILE A 1 95 ? -6.598 -13.318 6.125 1.00 72.06 95 ILE A N 1
ATOM 766 C CA . ILE A 1 95 ? -6.389 -11.863 6.051 1.00 72.06 95 ILE A CA 1
ATOM 767 C C . ILE A 1 95 ? -7.415 -11.176 5.132 1.00 72.06 95 ILE A C 1
ATOM 769 O O . ILE A 1 95 ? -7.835 -10.058 5.431 1.00 72.06 95 ILE A O 1
ATOM 773 N N . ASP A 1 96 ? -7.816 -11.819 4.034 1.00 72.62 96 ASP A N 1
ATOM 774 C CA . ASP A 1 96 ? -8.847 -11.307 3.127 1.00 72.62 96 ASP A CA 1
ATOM 775 C C . ASP A 1 96 ? -10.224 -11.331 3.816 1.00 72.62 96 ASP A C 1
ATOM 777 O O . ASP A 1 96 ? -10.952 -10.337 3.767 1.00 72.62 96 ASP A O 1
ATOM 781 N N . GLU A 1 97 ? -10.533 -12.393 4.571 1.00 79.31 97 GLU A N 1
ATOM 782 C CA . GLU A 1 97 ? -11.748 -12.468 5.399 1.00 79.31 97 GLU A CA 1
ATOM 783 C C . GLU A 1 97 ? -11.722 -11.430 6.537 1.00 79.31 97 GLU A C 1
ATOM 785 O O . GLU A 1 97 ? -12.720 -10.762 6.830 1.00 79.31 97 GLU A O 1
ATOM 790 N N . GLU A 1 98 ? -10.561 -11.218 7.163 1.00 75.25 98 GLU A N 1
ATOM 791 C CA . GLU A 1 98 ? -10.389 -10.186 8.184 1.00 75.25 98 GLU A CA 1
ATOM 792 C C . GLU A 1 98 ? -10.583 -8.772 7.608 1.00 75.25 98 GLU A C 1
ATOM 794 O O . GLU A 1 98 ? -11.098 -7.894 8.307 1.00 75.25 98 GLU A O 1
ATOM 799 N N . LEU A 1 99 ? -10.194 -8.521 6.351 1.00 71.75 99 LEU A N 1
ATOM 800 C CA . LEU A 1 99 ? -10.413 -7.242 5.659 1.00 71.75 99 LEU A CA 1
ATOM 801 C C . LEU A 1 99 ? -11.895 -6.943 5.389 1.00 71.75 99 LEU A C 1
ATOM 803 O O . LEU A 1 99 ? -12.258 -5.771 5.300 1.00 71.75 99 LEU A O 1
ATOM 807 N N . GLY A 1 100 ? -12.744 -7.970 5.290 1.00 72.38 100 GLY A N 1
ATOM 808 C CA . GLY A 1 100 ? -14.196 -7.807 5.177 1.00 72.38 100 GLY A CA 1
ATOM 809 C C . GLY A 1 100 ? -14.865 -7.314 6.466 1.00 72.38 100 GLY A C 1
ATOM 810 O O . GLY A 1 100 ? -15.958 -6.747 6.415 1.00 72.38 100 GLY A O 1
ATOM 811 N N . LYS A 1 101 ? -14.216 -7.489 7.625 1.00 81.56 101 LYS A N 1
ATOM 812 C CA . LYS A 1 101 ? -14.711 -6.982 8.914 1.00 81.56 101 LYS A CA 1
ATOM 813 C C . LYS A 1 101 ? -14.534 -5.469 8.970 1.00 81.56 101 LYS A C 1
ATOM 815 O O . LYS A 1 101 ? -13.518 -4.933 8.520 1.00 81.56 101 LYS A O 1
ATOM 820 N N . THR A 1 102 ? -15.511 -4.759 9.535 1.00 79.50 102 THR A N 1
ATOM 821 C CA . THR A 1 102 ? -15.408 -3.301 9.615 1.00 79.50 102 THR A CA 1
ATOM 822 C C . THR A 1 102 ? -14.231 -2.911 10.514 1.00 79.50 102 THR A C 1
ATOM 824 O O . THR A 1 102 ? -13.902 -3.594 11.484 1.00 79.50 102 THR A O 1
ATOM 827 N N . LEU A 1 103 ? -13.560 -1.800 10.196 1.00 76.31 103 LEU A N 1
ATOM 828 C CA . LEU A 1 103 ? -12.398 -1.318 10.959 1.00 76.31 103 LEU A CA 1
ATOM 829 C C . LEU A 1 103 ? -12.743 -1.063 12.436 1.00 76.31 103 LEU A C 1
ATOM 831 O O . LEU A 1 103 ? -11.873 -1.155 13.301 1.00 76.31 103 LEU A O 1
ATOM 835 N N . TYR A 1 104 ? -14.015 -0.766 12.704 1.00 77.12 104 TYR A N 1
ATOM 836 C CA . TYR A 1 104 ? -14.567 -0.572 14.039 1.00 77.12 104 TYR A CA 1
ATOM 837 C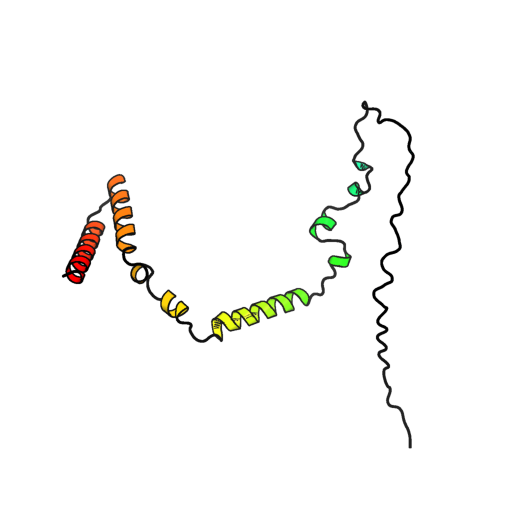 C . TYR A 1 104 ? -14.622 -1.871 14.846 1.00 77.12 104 TYR A C 1
ATOM 839 O O . TYR A 1 104 ? -14.324 -1.843 16.036 1.00 77.12 104 TYR A O 1
ATOM 847 N N . ASP A 1 105 ? -14.909 -3.002 14.199 1.00 79.69 105 ASP A N 1
ATOM 848 C CA . ASP A 1 105 ? -14.942 -4.314 14.859 1.00 79.69 105 ASP A CA 1
ATOM 849 C C . ASP A 1 105 ? -13.534 -4.834 15.170 1.00 79.69 105 ASP A C 1
ATOM 851 O O . ASP A 1 105 ? -13.334 -5.593 16.117 1.00 79.69 105 ASP A O 1
ATOM 855 N N . ARG A 1 106 ? -12.540 -4.430 14.369 1.00 79.69 106 ARG A N 1
ATOM 856 C CA . ARG A 1 106 ? -11.147 -4.864 14.538 1.00 79.69 106 ARG A CA 1
ATOM 857 C C . ARG A 1 106 ? -10.445 -4.149 15.690 1.00 79.69 106 ARG A C 1
ATOM 859 O O . ARG A 1 106 ? -9.634 -4.753 16.388 1.00 79.69 106 ARG A O 1
ATOM 866 N N . ILE A 1 107 ? -10.697 -2.851 15.848 1.00 83.50 107 ILE A N 1
ATOM 867 C CA . ILE A 1 107 ? -10.014 -2.016 16.837 1.00 83.50 107 ILE A CA 1
ATOM 868 C C . ILE A 1 107 ? -11.032 -1.582 17.885 1.00 83.50 107 ILE A C 1
ATOM 870 O O . ILE A 1 107 ? -11.765 -0.608 17.693 1.00 83.50 107 ILE A O 1
ATOM 874 N N . GLU A 1 108 ? -11.036 -2.283 19.020 1.00 80.06 108 GLU A N 1
ATOM 875 C CA . GLU A 1 108 ? -11.884 -1.920 20.153 1.00 80.06 108 GLU A CA 1
ATOM 876 C C . GLU A 1 108 ? -11.634 -0.457 20.567 1.00 80.06 108 GLU A C 1
ATOM 878 O O . GLU A 1 108 ? -10.507 -0.042 20.846 1.00 80.06 108 GLU A O 1
ATOM 883 N N . GLY A 1 109 ? -12.703 0.346 20.595 1.00 83.56 109 GLY A N 1
ATOM 884 C CA . GLY A 1 109 ? -12.663 1.753 21.012 1.00 83.56 109 GLY A CA 1
ATOM 885 C C . GLY A 1 109 ? -12.352 2.774 19.910 1.00 83.56 109 GLY A C 1
ATOM 886 O O . GLY A 1 109 ? -12.345 3.975 20.198 1.00 83.56 109 GLY A O 1
ATOM 887 N N . LEU A 1 110 ? -12.146 2.354 18.655 1.00 89.50 110 LEU A N 1
ATOM 888 C CA . LEU A 1 110 ? -11.929 3.296 17.549 1.00 89.50 110 LEU A CA 1
ATOM 889 C C . LEU A 1 110 ? -13.168 4.163 17.274 1.00 89.50 110 LEU A C 1
ATOM 891 O O . LEU A 1 110 ? -13.038 5.370 17.059 1.00 89.50 110 LEU A O 1
ATOM 895 N N . GLU A 1 111 ? -14.362 3.564 17.328 1.00 90.12 111 GLU A N 1
ATOM 896 C CA . GLU A 1 111 ? -15.639 4.273 17.159 1.00 90.12 111 GLU A CA 1
ATOM 897 C C . GLU A 1 111 ? -15.794 5.379 18.214 1.00 90.12 111 GLU A C 1
ATOM 899 O O . GLU A 1 111 ? -16.048 6.536 17.882 1.00 90.12 111 GLU A O 1
ATOM 904 N N . GLU A 1 112 ? -15.542 5.063 19.486 1.00 91.00 112 GLU A N 1
ATOM 905 C CA . GLU A 1 112 ? -15.618 6.031 20.587 1.00 91.00 112 GLU A CA 1
ATOM 906 C C . GLU A 1 112 ? -14.634 7.182 20.429 1.00 91.00 112 GLU A C 1
ATOM 908 O O . GLU A 1 112 ? -14.980 8.335 20.696 1.00 91.00 112 GLU A O 1
ATOM 913 N N . PHE A 1 113 ? -13.402 6.888 20.010 1.00 91.62 113 PHE A N 1
ATOM 914 C CA . PHE A 1 113 ? -12.394 7.918 19.801 1.00 91.62 113 PHE A CA 1
ATOM 915 C C . PHE A 1 113 ? -12.815 8.886 18.688 1.00 91.62 113 PHE A C 1
ATOM 917 O O . PHE A 1 113 ? -12.744 10.106 18.869 1.00 91.62 113 PHE A O 1
ATOM 924 N N . GLN A 1 114 ? -13.315 8.358 17.567 1.00 92.31 114 GLN A N 1
ATOM 925 C CA . GLN A 1 114 ? -13.821 9.175 16.464 1.00 92.31 114 GLN A CA 1
ATOM 926 C C . GLN A 1 114 ? -15.054 9.991 16.868 1.00 92.31 114 GLN A C 1
ATOM 928 O O . GLN A 1 114 ? -15.122 11.180 16.546 1.00 92.31 114 GLN A O 1
ATOM 933 N N . LEU A 1 115 ? -15.990 9.402 17.618 1.00 93.75 115 LEU A N 1
ATOM 934 C CA . LEU A 1 115 ? -17.175 10.099 18.128 1.00 93.75 115 LEU A CA 1
ATOM 935 C C . LEU A 1 115 ? -16.795 11.219 19.101 1.00 93.75 115 LEU A C 1
ATOM 937 O O . LEU A 1 115 ? -17.294 12.330 18.962 1.00 93.75 115 LEU A O 1
ATOM 941 N N . ARG A 1 116 ? -15.862 10.985 20.033 1.00 94.38 116 ARG A N 1
ATOM 942 C CA . ARG A 1 116 ? -15.364 12.021 20.959 1.00 94.38 116 ARG A CA 1
ATOM 943 C C . ARG A 1 116 ? -14.652 13.157 20.230 1.00 94.38 116 ARG A C 1
ATOM 945 O O . ARG A 1 116 ? -14.849 14.324 20.569 1.00 94.38 116 ARG A O 1
ATOM 952 N N . SER A 1 117 ? -13.838 12.829 19.228 1.00 94.69 117 SER A N 1
ATOM 953 C CA . SER A 1 117 ? -13.170 13.834 18.397 1.00 94.69 117 SER A CA 1
ATOM 954 C C . SER A 1 117 ? -14.184 14.664 17.601 1.00 94.69 117 SER A C 1
ATOM 956 O O . SER A 1 117 ? -14.091 15.892 17.591 1.00 94.69 117 SER A O 1
ATOM 958 N N . SER A 1 118 ? -15.193 14.010 17.020 1.00 93.06 118 SER A N 1
ATOM 959 C CA . SER A 1 118 ? -16.276 14.661 16.271 1.00 93.06 118 SER A CA 1
ATOM 960 C C . SER A 1 118 ? -17.163 15.525 17.170 1.00 93.06 118 SER A C 1
ATOM 962 O O . SER A 1 118 ? -17.520 16.634 16.789 1.00 93.06 118 SER A O 1
ATOM 964 N N . LEU A 1 119 ? -17.462 15.064 18.389 1.00 95.00 119 LEU A N 1
ATOM 965 C CA . LEU A 1 119 ? -18.198 15.824 19.401 1.00 95.00 119 LEU A CA 1
ATOM 966 C C . LEU A 1 119 ? -17.462 17.125 19.716 1.00 95.00 119 LEU A C 1
ATOM 968 O O . LEU A 1 119 ? -18.050 18.202 19.635 1.00 95.00 119 LEU A O 1
ATOM 972 N N . LYS A 1 120 ? -16.159 17.037 20.011 1.00 94.88 120 LYS A N 1
ATOM 973 C CA . LYS A 1 120 ? -15.328 18.213 20.288 1.00 94.88 120 LYS A CA 1
ATOM 974 C C . LYS A 1 120 ? -15.370 19.213 19.127 1.00 94.88 120 LYS A C 1
ATOM 976 O O . LYS A 1 120 ? -15.585 20.398 19.357 1.00 94.88 120 LYS A O 1
ATOM 981 N N . TYR A 1 121 ? -15.220 18.732 17.894 1.00 95.31 121 TYR A N 1
ATOM 982 C CA . TYR A 1 121 ? -15.297 19.573 16.700 1.00 95.31 121 TYR A CA 1
ATOM 983 C C . TYR A 1 121 ? -16.674 20.240 16.534 1.00 95.31 121 TYR A C 1
ATOM 985 O O . TYR A 1 121 ? -16.751 21.441 16.277 1.00 95.31 121 TYR A O 1
ATOM 993 N N . ASN A 1 122 ? -17.765 19.491 16.714 1.00 94.62 122 ASN A N 1
ATOM 994 C CA . ASN A 1 122 ? -19.122 20.022 16.578 1.00 94.62 122 ASN A CA 1
ATOM 995 C C . ASN A 1 122 ? -19.435 21.072 17.646 1.00 94.62 122 ASN A C 1
ATOM 997 O O . ASN A 1 122 ? -20.013 22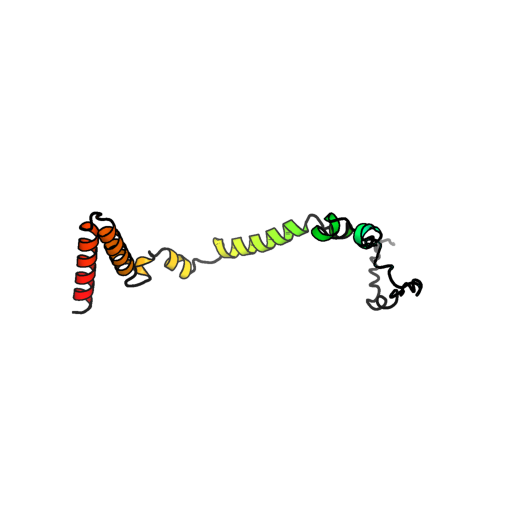.104 17.312 1.00 94.62 122 ASN A O 1
ATOM 1001 N N . LEU A 1 123 ? -18.989 20.864 18.889 1.00 93.25 123 LEU A N 1
ATOM 1002 C CA . LEU A 1 123 ? -19.106 21.865 19.951 1.00 93.25 123 LEU A CA 1
ATOM 1003 C C . LEU A 1 123 ? -18.358 23.155 19.603 1.00 93.25 123 LEU A C 1
ATOM 1005 O O . LEU A 1 123 ? -18.908 24.242 19.760 1.00 93.25 123 LEU A O 1
ATOM 1009 N N . GLU A 1 124 ? -17.133 23.049 19.082 1.00 94.06 124 GLU A N 1
ATOM 1010 C CA . GLU A 1 124 ? -16.337 24.212 18.659 1.00 94.06 124 GLU A CA 1
ATOM 1011 C C . GLU A 1 124 ? -16.982 24.980 17.492 1.00 94.06 124 GLU A C 1
ATOM 1013 O O . GLU A 1 124 ? -16.770 26.186 17.343 1.00 94.06 124 GLU A O 1
ATOM 1018 N N . LYS A 1 125 ? -17.767 24.296 16.654 1.00 92.81 125 LYS A N 1
ATOM 1019 C CA . LYS A 1 125 ? -18.457 24.878 15.493 1.00 92.81 125 LYS A CA 1
ATOM 1020 C C . LYS A 1 125 ? -19.923 25.235 15.747 1.00 92.81 125 LYS A C 1
ATOM 1022 O O . LYS A 1 125 ? -20.546 25.807 14.855 1.00 92.81 125 LYS A O 1
ATOM 1027 N N . GLY A 1 126 ? -20.463 24.932 16.929 1.00 91.19 126 GLY A N 1
ATOM 1028 C CA . GLY A 1 126 ? -21.876 25.142 17.260 1.00 91.19 126 GLY A CA 1
ATOM 1029 C C . GLY A 1 126 ? -22.839 24.285 16.426 1.00 91.19 126 GLY A C 1
ATOM 1030 O O . GLY A 1 126 ? -23.954 24.715 16.144 1.00 91.19 126 GLY A O 1
ATOM 1031 N N . LEU A 1 127 ? -22.392 23.108 15.985 1.00 91.88 127 LEU A N 1
ATOM 1032 C CA . LEU A 1 127 ? -23.200 22.132 15.248 1.00 91.88 127 LEU A CA 1
ATOM 1033 C C . LEU A 1 127 ? -23.957 21.222 16.227 1.00 91.88 127 LEU A C 1
ATOM 1035 O O . LEU A 1 127 ? -23.552 21.069 17.376 1.00 91.88 127 LEU A O 1
ATOM 1039 N N . ASP A 1 128 ? -25.037 20.587 15.766 1.00 91.31 128 ASP A N 1
ATOM 1040 C CA . ASP A 1 128 ? -25.809 19.646 16.586 1.00 91.31 128 ASP A CA 1
ATOM 1041 C C . ASP A 1 128 ? -24.956 18.437 17.028 1.00 91.31 128 ASP A C 1
ATOM 1043 O O . ASP A 1 128 ? -24.242 17.817 16.230 1.00 91.31 128 ASP A O 1
ATOM 1047 N N . THR A 1 129 ? -25.032 18.102 18.318 1.00 93.38 129 THR A N 1
ATOM 1048 C CA . THR A 1 129 ? -24.290 17.004 18.959 1.00 93.38 129 THR A CA 1
ATOM 1049 C C . THR A 1 129 ? -25.191 15.871 19.441 1.00 93.38 129 THR A C 1
ATOM 1051 O O . THR A 1 129 ? -24.683 14.809 19.813 1.00 93.38 129 THR A O 1
ATOM 1054 N N . THR A 1 130 ? -26.519 16.030 19.386 1.00 92.12 130 THR A N 1
ATOM 1055 C CA . THR A 1 130 ? -27.455 15.113 20.063 1.00 92.12 130 THR A CA 1
ATOM 1056 C C . THR A 1 130 ? -27.383 13.668 19.562 1.00 92.12 130 THR A C 1
ATOM 1058 O O . THR A 1 130 ? -27.654 12.737 20.322 1.00 92.12 130 THR A O 1
ATOM 1061 N N . AL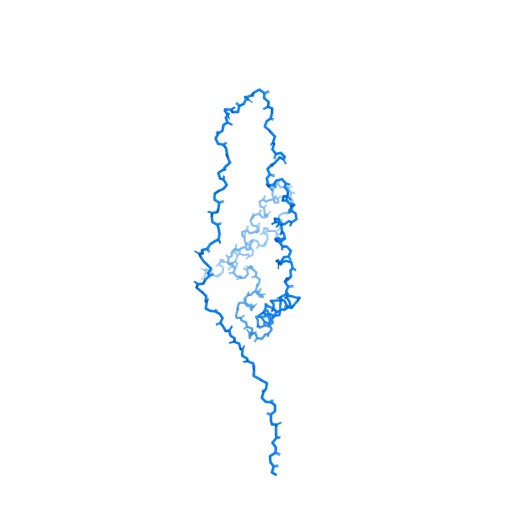A A 1 131 ? -27.037 13.451 18.289 1.00 91.94 131 ALA A N 1
ATOM 1062 C CA . ALA A 1 131 ? -26.866 12.115 17.716 1.00 91.94 131 ALA A CA 1
ATOM 1063 C C . ALA A 1 131 ? -25.569 11.433 18.191 1.00 91.94 131 ALA A C 1
ATOM 1065 O O . ALA A 1 131 ? -25.561 10.233 18.463 1.00 91.94 131 ALA A O 1
ATOM 1066 N N . ILE A 1 132 ? -24.488 12.207 18.330 1.00 91.75 132 ILE A N 1
ATOM 1067 C CA . ILE A 1 132 ? -23.166 11.717 18.747 1.00 91.75 132 ILE A CA 1
ATOM 1068 C C . ILE A 1 132 ? -23.198 11.319 20.226 1.00 91.75 132 ILE A C 1
ATOM 1070 O O . ILE A 1 132 ? -22.701 10.258 20.598 1.00 91.75 132 ILE A O 1
ATOM 1074 N N . GLU A 1 133 ? -23.835 12.143 21.059 1.00 93.62 133 GLU A N 1
ATOM 1075 C CA . GLU A 1 133 ? -24.000 11.887 22.493 1.00 93.62 133 GLU A CA 1
ATOM 1076 C C . GLU A 1 133 ? -24.827 10.627 22.759 1.00 93.62 133 GLU A C 1
ATOM 1078 O O . GLU A 1 133 ? -24.416 9.782 23.553 1.00 93.62 133 GLU A O 1
ATOM 1083 N N . ARG A 1 134 ? -25.946 10.452 22.041 1.00 95.88 134 ARG A N 1
ATOM 1084 C CA . ARG A 1 134 ? -26.777 9.241 22.139 1.00 95.88 134 ARG A CA 1
ATOM 1085 C C . ARG A 1 134 ? -25.988 7.977 21.803 1.00 95.88 134 ARG A C 1
ATOM 1087 O O . ARG A 1 134 ? -26.080 6.998 22.534 1.00 95.88 134 ARG A O 1
ATOM 1094 N N . ARG A 1 135 ? -25.178 8.000 20.737 1.00 94.69 135 ARG A N 1
ATOM 1095 C CA . ARG A 1 135 ? -24.358 6.838 20.363 1.00 94.69 135 ARG A CA 1
ATOM 1096 C C . ARG A 1 135 ? -23.278 6.536 21.404 1.00 94.69 135 ARG A C 1
ATOM 1098 O O . ARG A 1 135 ? -23.076 5.371 21.733 1.00 94.69 135 ARG A O 1
ATOM 1105 N N . LEU A 1 136 ? -22.627 7.562 21.957 1.00 94.50 136 LEU A N 1
ATOM 1106 C CA . LEU A 1 136 ? -21.644 7.395 23.035 1.00 94.50 136 LEU A CA 1
ATOM 1107 C C . LEU A 1 136 ? -22.261 6.781 24.298 1.00 94.50 136 LEU A C 1
ATOM 1109 O O . LEU A 1 136 ? -21.625 5.928 24.912 1.00 94.50 136 LEU A O 1
ATOM 1113 N N . GLN A 1 137 ? -23.489 7.170 24.654 1.00 95.50 137 GLN A N 1
ATOM 1114 C CA . GLN A 1 137 ? -24.215 6.585 25.788 1.00 95.50 137 GLN A CA 1
ATOM 1115 C C . GLN A 1 137 ? -24.476 5.092 25.580 1.00 95.50 137 GLN A C 1
ATOM 1117 O O . GLN A 1 137 ? -24.152 4.298 26.459 1.00 95.50 137 GLN A O 1
ATOM 1122 N N . THR A 1 138 ? -24.967 4.695 24.400 1.00 95.12 138 THR A N 1
ATOM 1123 C CA . THR A 1 138 ? -25.178 3.274 24.073 1.00 95.12 138 THR A CA 1
ATOM 1124 C C . THR A 1 138 ? -23.891 2.463 24.226 1.00 95.12 138 THR A C 1
ATOM 1126 O O . THR A 1 138 ? -23.901 1.397 24.833 1.00 95.12 138 THR A O 1
ATOM 1129 N N . ILE A 1 139 ? -22.763 2.984 23.737 1.00 92.94 139 ILE A N 1
ATOM 1130 C CA . ILE A 1 139 ? -21.477 2.284 23.835 1.00 92.94 139 ILE A CA 1
ATOM 1131 C C . ILE A 1 139 ? -21.003 2.170 25.299 1.00 92.94 139 ILE A C 1
ATOM 1133 O O . ILE A 1 139 ? -20.450 1.146 25.705 1.00 92.94 139 ILE A O 1
ATOM 1137 N N . GLU A 1 140 ? -21.221 3.199 26.124 1.00 92.81 140 GLU A N 1
ATOM 1138 C CA . GLU A 1 140 ? -20.878 3.157 27.552 1.00 92.81 140 GLU A CA 1
ATOM 1139 C C . GLU A 1 140 ? -21.722 2.126 28.319 1.00 92.81 140 GLU A C 1
ATOM 1141 O O . GLU A 1 140 ? -21.198 1.404 29.173 1.00 92.81 140 GLU A O 1
ATOM 1146 N N . GLU A 1 141 ? -23.008 2.017 27.989 1.00 95.56 141 GLU A N 1
ATOM 1147 C CA . GLU A 1 141 ? -23.913 1.005 28.541 1.00 95.56 141 GLU A CA 1
ATOM 1148 C C . GLU A 1 141 ? -23.482 -0.413 28.147 1.00 95.56 141 GLU A C 1
ATOM 1150 O O . GLU A 1 141 ? -23.372 -1.280 29.017 1.00 95.56 141 GLU A O 1
ATOM 1155 N N . GLU A 1 142 ? -23.148 -0.637 26.871 1.00 91.81 142 GLU A N 1
ATOM 1156 C CA . GLU A 1 142 ? -22.615 -1.914 26.375 1.00 91.81 142 GLU A CA 1
ATOM 1157 C C . GLU A 1 142 ? -21.317 -2.309 27.104 1.00 91.81 142 GLU A C 1
ATOM 1159 O O . GLU A 1 142 ? -21.146 -3.463 27.511 1.00 91.81 142 GLU A O 1
ATOM 1164 N N . LYS A 1 143 ? -20.414 -1.348 27.341 1.00 90.44 143 LYS A N 1
ATOM 1165 C CA . LYS A 1 143 ? -19.183 -1.566 28.121 1.00 90.44 143 LYS A CA 1
ATOM 1166 C C . LYS A 1 143 ? -19.458 -1.882 29.585 1.00 90.44 143 LYS A C 1
ATOM 1168 O O . LYS A 1 143 ? -18.799 -2.752 30.157 1.00 90.44 143 LYS A O 1
ATOM 1173 N N . ARG A 1 144 ? -20.415 -1.186 30.201 1.00 91.62 144 ARG A N 1
ATOM 1174 C CA . ARG A 1 144 ? -20.809 -1.430 31.593 1.00 91.62 144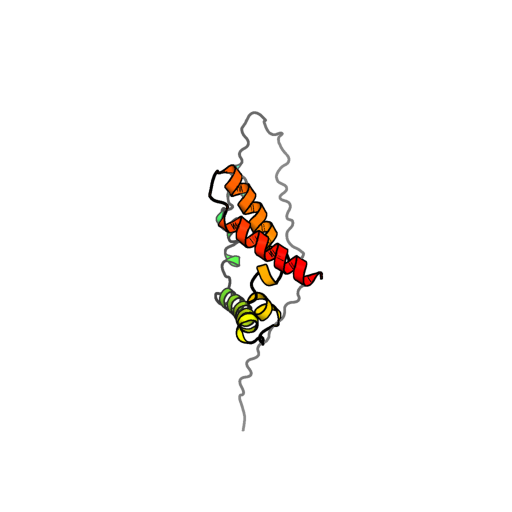 ARG A CA 1
ATOM 1175 C C . ARG A 1 144 ? -21.419 -2.822 31.754 1.00 91.62 144 ARG A C 1
ATOM 1177 O O . ARG A 1 144 ? -21.083 -3.497 32.719 1.00 91.62 144 ARG A O 1
ATOM 1184 N N . ALA A 1 145 ? -22.250 -3.255 30.806 1.00 93.12 145 ALA A N 1
ATOM 1185 C CA . ALA A 1 145 ? -22.850 -4.587 30.803 1.00 93.12 145 ALA A CA 1
ATOM 1186 C C . ALA A 1 145 ? -21.811 -5.702 30.601 1.00 93.12 145 ALA A C 1
ATOM 1188 O O . ALA A 1 145 ? -21.924 -6.750 31.223 1.00 93.12 145 ALA A O 1
ATOM 1189 N N . ARG A 1 146 ? -20.780 -5.473 29.775 1.00 88.25 146 ARG A N 1
ATOM 1190 C CA . ARG A 1 146 ? -19.678 -6.432 29.569 1.00 88.25 146 ARG A CA 1
ATOM 1191 C C . ARG A 1 146 ? -18.806 -6.631 30.819 1.00 88.25 146 ARG A C 1
ATOM 1193 O O . ARG A 1 146 ? -18.230 -7.699 30.990 1.00 88.25 146 ARG A O 1
ATOM 1200 N N . ASN A 1 147 ? -18.681 -5.600 31.655 1.00 87.38 147 ASN A N 1
ATOM 1201 C CA . ASN A 1 147 ? -17.803 -5.585 32.830 1.00 87.38 147 ASN A CA 1
ATOM 1202 C C . ASN A 1 147 ? -18.513 -5.949 34.151 1.00 87.38 147 ASN A C 1
ATOM 1204 O O . ASN A 1 147 ? -17.874 -5.888 35.204 1.00 87.38 147 ASN A O 1
ATOM 1208 N N . SER A 1 148 ? -19.810 -6.267 34.108 1.00 73.00 148 SER A N 1
ATOM 1209 C CA . SER A 1 148 ? -20.609 -6.731 35.252 1.00 73.00 148 SER A CA 1
ATOM 1210 C C . SER A 1 148 ? -20.785 -8.242 35.230 1.00 73.00 148 SER A C 1
ATOM 1212 O O . SER A 1 148 ? -21.064 -8.764 36.333 1.00 73.00 148 SER A O 1
#

pLDDT: mean 74.93, std 18.02, range [36.72, 96.75]

Radius of gyration: 37.38 Å; chains: 1; bounding box: 80×86×85 Å

Secondary structure (DSSP, 8-state):
----------------TTS-S-S--------------TTS---GGGSTTTT--HHHHHH-SHHHH---THHHHHHHHHHHHHHHIIIIIS---HHHHHHHS-HHHHSTTHHHHHHHHHHHHHHHHT---HHHHHHHHHHHHHHHHHT-

Foldseek 3Di:
DDDDDPPPPPPPPPDDPPPPDDDDPPPPPDDDDDDPPPPDDDDPCPDPVVPDDPCCVVQNDVVSVPDPPCPVVVVCVVVVVVCCCVPPVDDDDVVNVVVPDDPCVVDPCPLVVVLVVVLVVCVVVVHDNVVSVVVNVVVVVVVVVVVD

Sequence (148 aa):
MMSLIKTCKNRVIMKPIVRILRKEFREHSGKASSHPRIEEPIKFAESRASTWKAKYTRIGTESVVSAPWYQGIVVSLSVGVFLLYFCVFREENDIDEELGKTLYDRIEGLEEFQLRSSLKYNLEKGLDTTAIERRLQTIEEEKRARNS

InterPro domains:
  IPR029160 Ubiquinol-cytochrome-c reductase complex assembly factor 4 [PF15013] (39-112)
  IPR029160 Ubiquinol-cytochrome-c reductase complex assembly factor 4 [PTHR35268] (39-132)